Protein AF-A0AAV6TQP1-F1 (afdb_monomer)

Structure (mmCIF, N/CA/C/O backbone):
data_AF-A0AAV6TQP1-F1
#
_entry.id   AF-A0AAV6TQP1-F1
#
loop_
_atom_site.group_PDB
_atom_site.id
_atom_site.type_symbol
_atom_site.label_atom_id
_atom_site.label_alt_id
_atom_site.label_comp_id
_atom_site.label_asym_id
_atom_site.label_entity_id
_atom_site.label_seq_id
_atom_site.pdbx_PDB_ins_code
_atom_site.Cartn_x
_atom_site.Cartn_y
_atom_site.Cartn_z
_atom_site.occupancy
_atom_site.B_iso_or_equiv
_atom_site.auth_seq_id
_atom_site.auth_comp_id
_atom_site.auth_asym_id
_atom_site.auth_atom_id
_atom_site.pdbx_PDB_model_num
ATOM 1 N N . MET A 1 1 ? -13.878 -11.031 28.386 1.00 42.06 1 MET A N 1
ATOM 2 C CA . MET A 1 1 ? -12.499 -10.486 28.311 1.00 42.06 1 MET A CA 1
ATOM 3 C C . MET A 1 1 ? -12.389 -9.420 27.220 1.00 42.06 1 MET A C 1
ATOM 5 O O . MET A 1 1 ? -11.988 -8.317 27.556 1.00 42.06 1 MET A O 1
ATOM 9 N N . MET A 1 2 ? -12.868 -9.676 25.989 1.00 39.62 2 MET A N 1
ATOM 10 C CA . MET A 1 2 ? -13.120 -8.642 24.953 1.00 39.62 2 MET A CA 1
ATOM 11 C C . MET A 1 2 ? -13.905 -7.433 25.492 1.00 39.62 2 MET A C 1
ATOM 13 O O . MET A 1 2 ? -13.548 -6.293 25.222 1.00 39.62 2 MET A O 1
ATOM 17 N N . THR A 1 3 ? -14.894 -7.690 26.354 1.00 44.56 3 THR A N 1
ATOM 18 C CA . THR A 1 3 ? -15.726 -6.676 27.022 1.00 44.56 3 THR A CA 1
ATOM 19 C C . THR A 1 3 ? -14.918 -5.637 27.803 1.00 44.56 3 THR A C 1
ATOM 21 O O . THR A 1 3 ? -15.299 -4.478 27.818 1.00 44.56 3 THR A O 1
ATOM 24 N N . LEU A 1 4 ? -13.796 -6.026 28.423 1.00 41.72 4 LEU A N 1
ATOM 25 C CA . LEU A 1 4 ? -12.972 -5.105 29.212 1.00 41.72 4 LEU A CA 1
ATOM 26 C C . LEU A 1 4 ? -12.115 -4.219 28.295 1.00 41.72 4 LEU A C 1
ATOM 28 O O . LEU A 1 4 ? -11.982 -3.026 28.518 1.00 41.72 4 LEU A O 1
ATOM 32 N N . ILE A 1 5 ? -11.578 -4.791 27.216 1.00 47.62 5 ILE A N 1
ATOM 33 C CA . ILE A 1 5 ? -10.774 -4.052 26.235 1.00 47.62 5 ILE A CA 1
ATOM 34 C C . ILE A 1 5 ? -11.641 -3.028 25.497 1.00 47.62 5 ILE A C 1
ATOM 36 O O . ILE A 1 5 ? -11.211 -1.891 25.369 1.00 47.62 5 ILE A O 1
ATOM 40 N N . CYS A 1 6 ? -12.870 -3.384 25.112 1.00 49.28 6 CYS A N 1
ATOM 41 C CA . CYS A 1 6 ? -13.813 -2.456 24.474 1.00 49.28 6 CYS A CA 1
ATOM 42 C C . CYS A 1 6 ? -14.324 -1.363 25.433 1.00 49.28 6 CYS A C 1
ATOM 44 O O . CYS A 1 6 ? -14.725 -0.291 24.993 1.00 49.28 6 CYS A O 1
ATOM 46 N N . GLN A 1 7 ? -14.319 -1.623 26.748 1.00 44.62 7 GLN A N 1
ATOM 47 C CA . GLN A 1 7 ? -14.697 -0.639 27.772 1.00 44.62 7 GLN A CA 1
ATOM 48 C C . GLN A 1 7 ? -13.616 0.423 28.016 1.00 44.62 7 GLN A C 1
ATOM 50 O O . GLN A 1 7 ? -13.950 1.538 28.406 1.00 44.62 7 GLN A O 1
ATOM 55 N N . TYR A 1 8 ? -12.339 0.093 27.797 1.00 47.34 8 TYR A N 1
ATOM 56 C CA . TYR A 1 8 ? -11.213 1.011 28.024 1.00 47.34 8 TYR A CA 1
ATOM 57 C C . TYR A 1 8 ? -10.580 1.543 26.737 1.00 47.34 8 TYR A C 1
ATOM 59 O O . TYR A 1 8 ? -9.913 2.575 26.762 1.00 47.34 8 TYR A O 1
ATOM 67 N N . PHE A 1 9 ? -10.791 0.862 25.614 1.00 53.12 9 PHE A N 1
ATOM 68 C CA . PHE A 1 9 ? -10.249 1.221 24.316 1.00 53.12 9 PHE A CA 1
ATOM 69 C C . PHE A 1 9 ? -11.349 1.103 23.259 1.00 53.12 9 PHE A C 1
ATOM 71 O O . PHE A 1 9 ? -12.110 0.137 23.284 1.00 53.12 9 PHE A O 1
ATOM 78 N N . PRO A 1 10 ? -11.428 2.039 22.306 1.00 51.28 10 PRO A N 1
ATOM 79 C CA . PRO A 1 10 ? -12.412 2.023 21.229 1.00 51.28 10 PRO A CA 1
ATOM 80 C C . PRO A 1 10 ? -12.030 0.974 20.183 1.00 51.28 10 PRO A C 1
ATOM 82 O O . PRO A 1 10 ? -11.540 1.260 19.091 1.00 51.28 10 PRO A O 1
ATOM 85 N N . VAL A 1 11 ? -12.184 -0.279 20.585 1.00 57.62 11 VAL A N 1
ATOM 86 C CA . VAL A 1 11 ? -11.923 -1.463 19.790 1.00 57.62 11 VAL A CA 1
ATOM 87 C C . VAL A 1 11 ? -13.270 -1.927 19.274 1.00 57.62 11 VAL A C 1
ATOM 89 O O . VAL A 1 11 ? -14.094 -2.417 20.037 1.00 57.62 11 VAL A O 1
ATOM 92 N N . VAL A 1 12 ? -13.516 -1.715 17.985 1.00 59.50 12 VAL A N 1
ATOM 93 C CA . VAL A 1 12 ? -14.701 -2.259 17.320 1.00 59.50 12 VAL A CA 1
ATOM 94 C C . VAL A 1 12 ? -14.474 -3.729 16.986 1.00 59.50 12 VAL A C 1
ATOM 96 O O . VAL A 1 12 ? -13.409 -4.112 16.497 1.00 59.50 12 VAL A O 1
ATOM 99 N N . ASP A 1 13 ? -15.493 -4.551 17.232 1.00 55.44 13 ASP A N 1
ATOM 100 C CA . ASP A 1 13 ? -15.458 -5.998 16.983 1.00 55.44 13 ASP A CA 1
ATOM 101 C C . ASP A 1 13 ? -15.291 -6.340 15.491 1.00 55.44 13 ASP A C 1
ATOM 103 O O . ASP A 1 13 ? -14.804 -7.421 15.149 1.00 55.44 13 ASP A O 1
ATOM 107 N N . ALA A 1 14 ? -15.662 -5.413 14.600 1.00 67.69 14 ALA A N 1
ATOM 108 C CA . ALA A 1 14 ? -15.467 -5.518 13.162 1.00 67.69 14 ALA A CA 1
ATOM 109 C C . ALA A 1 14 ? -15.131 -4.149 12.552 1.00 67.69 14 ALA A C 1
ATOM 111 O O . ALA A 1 14 ? -15.807 -3.156 12.807 1.00 67.69 14 ALA A O 1
ATOM 112 N N . ILE A 1 15 ? -14.094 -4.112 11.716 1.00 78.44 15 ILE A N 1
ATOM 113 C CA . ILE A 1 15 ? -13.787 -2.969 10.851 1.00 78.44 15 ILE A CA 1
ATOM 114 C C . ILE A 1 15 ? -14.489 -3.217 9.515 1.00 78.44 15 ILE A C 1
ATOM 116 O O . ILE A 1 15 ? -14.159 -4.173 8.807 1.00 78.44 15 ILE A O 1
ATOM 120 N N . ASP A 1 16 ? -15.460 -2.375 9.185 1.00 82.94 16 ASP A N 1
ATOM 121 C CA . ASP A 1 16 ? -16.229 -2.469 7.948 1.00 82.94 16 ASP A CA 1
ATOM 122 C C . ASP A 1 16 ? -15.700 -1.538 6.843 1.00 82.94 16 ASP A C 1
ATOM 124 O O . ASP A 1 16 ? -14.684 -0.851 6.978 1.00 82.94 16 ASP A O 1
ATOM 128 N N . ALA A 1 17 ? -16.391 -1.544 5.703 1.00 85.06 17 ALA A N 1
ATOM 129 C CA . ALA A 1 17 ? -16.032 -0.732 4.550 1.00 85.06 17 ALA A CA 1
ATOM 130 C C . ALA A 1 17 ? -16.126 0.778 4.812 1.00 85.06 17 ALA A C 1
ATOM 132 O O . ALA A 1 17 ? -15.407 1.531 4.157 1.00 85.06 17 ALA A O 1
ATOM 133 N N . ASP A 1 18 ? -16.999 1.231 5.709 1.00 86.25 18 ASP A N 1
ATOM 134 C CA . ASP A 1 18 ? -17.203 2.657 5.958 1.00 86.25 18 ASP A CA 1
ATOM 135 C C . ASP A 1 18 ? -16.091 3.213 6.847 1.00 86.25 18 ASP A C 1
ATOM 137 O O . ASP A 1 18 ? -15.508 4.245 6.509 1.00 86.25 18 ASP A O 1
ATOM 141 N N . ILE A 1 19 ? -15.669 2.451 7.862 1.00 85.81 19 ILE A N 1
ATOM 142 C CA . ILE A 1 19 ? -14.456 2.753 8.633 1.00 85.81 19 ILE A CA 1
ATOM 143 C C . ILE A 1 19 ? -13.225 2.776 7.716 1.00 85.81 19 ILE A C 1
ATOM 145 O O . ILE A 1 19 ? -12.406 3.689 7.785 1.00 85.81 19 ILE A O 1
ATOM 149 N N . LEU A 1 20 ? -13.077 1.801 6.813 1.00 87.56 20 LEU A N 1
ATOM 150 C CA . LEU A 1 20 ? -11.909 1.756 5.925 1.00 87.56 20 LEU A CA 1
ATOM 151 C C . LEU A 1 20 ? -11.828 2.943 4.955 1.00 87.56 20 LEU A C 1
ATOM 153 O O . LEU A 1 20 ? -10.721 3.315 4.576 1.00 87.56 20 LEU A O 1
ATOM 157 N N . LYS A 1 21 ? -12.958 3.535 4.545 1.00 89.25 21 LYS A N 1
ATOM 158 C CA . LYS A 1 21 ? -12.975 4.687 3.622 1.00 89.25 21 LYS A CA 1
ATOM 159 C C . LYS A 1 21 ? -12.444 5.973 4.244 1.00 89.25 21 LYS A C 1
ATOM 161 O O . LYS A 1 21 ? -11.927 6.808 3.508 1.00 89.25 21 LYS A O 1
ATOM 166 N N . ILE A 1 22 ? -12.597 6.145 5.556 1.00 86.62 22 ILE A N 1
ATOM 167 C CA . ILE A 1 22 ? -12.125 7.343 6.264 1.00 86.62 22 ILE A CA 1
ATOM 168 C C . ILE A 1 22 ? -10.671 7.209 6.733 1.00 86.62 22 ILE A C 1
ATOM 170 O O . ILE A 1 22 ? -10.028 8.208 7.044 1.00 86.62 22 ILE A O 1
ATOM 174 N N . CYS A 1 23 ? -10.138 5.986 6.769 1.00 87.69 23 CYS A N 1
ATOM 175 C CA . CYS A 1 23 ? -8.778 5.720 7.215 1.00 87.69 23 CYS A CA 1
ATOM 176 C C . CYS A 1 23 ? -7.739 5.960 6.113 1.00 87.69 23 CYS A C 1
ATOM 178 O O . CYS A 1 23 ? -7.932 5.600 4.954 1.00 87.69 23 CYS A O 1
ATOM 180 N N . THR A 1 24 ? -6.581 6.494 6.500 1.00 87.44 24 THR A N 1
ATOM 181 C CA . THR A 1 24 ? -5.389 6.599 5.643 1.00 87.44 24 THR A CA 1
ATOM 182 C C . THR A 1 24 ? -4.518 5.346 5.723 1.00 87.44 24 THR A C 1
ATOM 184 O O . THR A 1 24 ? -3.775 5.047 4.787 1.00 87.44 24 THR A O 1
ATOM 187 N N . ARG A 1 25 ? -4.655 4.571 6.808 1.00 88.25 25 ARG A N 1
ATOM 188 C CA . ARG A 1 25 ? -3.934 3.314 7.029 1.00 88.25 25 ARG A CA 1
ATOM 189 C C . ARG A 1 25 ? -4.761 2.306 7.824 1.00 88.25 25 ARG A C 1
ATOM 191 O O . ARG A 1 25 ? -5.665 2.660 8.578 1.00 88.25 25 ARG A O 1
ATOM 198 N N . ALA A 1 26 ? -4.431 1.027 7.676 1.00 89.19 26 ALA A N 1
ATOM 199 C CA . ALA A 1 26 ? -5.006 -0.053 8.460 1.00 89.19 26 ALA A CA 1
ATOM 200 C C . ALA A 1 26 ? -3.935 -0.971 9.071 1.00 89.19 26 ALA A C 1
ATOM 202 O O . ALA A 1 26 ? -2.924 -1.316 8.459 1.00 89.19 26 ALA A O 1
ATOM 203 N N . MET A 1 27 ? -4.192 -1.424 10.289 1.00 88.06 27 MET A N 1
ATOM 204 C CA . MET A 1 27 ? -3.433 -2.454 10.980 1.00 88.06 27 MET A CA 1
ATOM 205 C C . MET A 1 27 ? -4.339 -3.653 11.214 1.00 88.06 27 MET A C 1
ATOM 207 O O . MET A 1 27 ? -5.477 -3.496 11.653 1.00 88.06 27 MET A O 1
ATOM 211 N N . ALA A 1 28 ? -3.835 -4.851 10.940 1.00 88.19 28 ALA A N 1
ATOM 212 C CA . ALA A 1 28 ? -4.539 -6.084 11.266 1.00 88.19 28 ALA A CA 1
ATOM 213 C C . ALA A 1 28 ? -3.621 -7.084 11.970 1.00 88.19 28 ALA A C 1
ATOM 215 O O . ALA A 1 28 ? -2.394 -7.001 11.866 1.00 88.19 28 ALA A O 1
ATOM 216 N N . TYR A 1 29 ? -4.192 -8.042 12.692 1.00 84.88 29 TYR A N 1
ATOM 217 C CA . TYR A 1 29 ? -3.404 -9.104 13.307 1.00 84.88 29 TYR A CA 1
ATOM 218 C C . TYR A 1 29 ? -3.038 -10.185 12.281 1.00 84.88 29 TYR A C 1
ATOM 220 O O . TYR A 1 29 ? -1.875 -10.581 12.181 1.00 84.88 29 TYR A O 1
ATOM 228 N N . LYS A 1 30 ? -4.009 -10.630 11.479 1.00 86.81 30 LYS A N 1
ATOM 229 C CA . LYS A 1 30 ? -3.843 -11.697 10.488 1.00 86.81 30 LYS A CA 1
ATOM 230 C C . LYS A 1 30 ? -3.406 -11.145 9.133 1.00 86.81 30 LYS A C 1
ATOM 232 O O . LYS A 1 30 ? -3.981 -10.188 8.615 1.00 86.81 30 LYS A O 1
ATOM 237 N N . THR A 1 31 ? -2.459 -11.827 8.489 1.00 87.88 31 THR A N 1
ATOM 238 C CA . THR A 1 31 ? -2.022 -11.511 7.116 1.00 87.88 31 THR A CA 1
ATOM 239 C C . THR A 1 31 ? -3.176 -11.561 6.110 1.00 87.88 31 THR A C 1
ATOM 241 O O . THR A 1 31 ? -3.264 -10.702 5.240 1.00 87.88 31 THR A O 1
ATOM 244 N N . SER A 1 32 ? -4.121 -12.493 6.267 1.00 89.94 32 SER A N 1
ATOM 245 C CA . SER A 1 32 ? -5.312 -12.584 5.407 1.00 89.94 32 SER A CA 1
ATOM 246 C C . SER A 1 32 ? -6.192 -11.328 5.471 1.00 89.94 32 SER A C 1
ATOM 248 O O . SER A 1 32 ? -6.753 -10.889 4.465 1.00 89.94 32 SER A O 1
ATOM 250 N N . THR A 1 33 ? -6.302 -10.716 6.652 1.00 89.44 33 THR A N 1
ATOM 251 C CA . THR A 1 33 ? -7.057 -9.474 6.849 1.00 89.44 33 THR A CA 1
ATOM 252 C C . THR A 1 33 ? -6.322 -8.300 6.196 1.00 89.44 33 THR A C 1
ATOM 254 O O . THR A 1 33 ? -6.942 -7.489 5.511 1.00 89.44 33 THR A O 1
ATOM 257 N N . VAL A 1 34 ? -4.987 -8.260 6.300 1.00 90.44 34 VAL A N 1
ATOM 258 C CA . VAL A 1 34 ? -4.146 -7.278 5.589 1.00 90.44 34 VAL A CA 1
ATOM 259 C C . VAL A 1 34 ? -4.356 -7.350 4.076 1.00 90.44 34 VAL A C 1
ATOM 261 O O . VAL A 1 34 ? -4.558 -6.322 3.430 1.00 90.44 34 VAL A O 1
ATOM 264 N N . GLU A 1 35 ? -4.340 -8.551 3.497 1.00 91.19 35 GLU A N 1
ATOM 265 C CA . GLU A 1 35 ? -4.594 -8.753 2.066 1.00 91.19 35 GLU A CA 1
ATOM 266 C C . GLU A 1 35 ? -5.995 -8.280 1.668 1.00 91.19 35 GLU A C 1
ATOM 268 O O . GLU A 1 35 ? -6.161 -7.609 0.648 1.00 91.19 35 GLU A O 1
ATOM 273 N N . THR A 1 36 ? -6.997 -8.570 2.498 1.00 92.06 36 THR A N 1
ATOM 274 C CA . THR A 1 36 ? -8.380 -8.121 2.288 1.00 92.06 36 THR A CA 1
ATOM 275 C C . THR A 1 36 ? -8.467 -6.593 2.249 1.00 92.06 36 THR A C 1
ATOM 277 O O . THR A 1 36 ? -9.056 -6.033 1.323 1.00 92.06 36 THR A O 1
ATOM 280 N N . TYR A 1 37 ? -7.823 -5.901 3.189 1.00 93.88 37 TYR A N 1
ATOM 281 C CA . TYR A 1 37 ? -7.829 -4.436 3.253 1.00 93.88 37 TYR A CA 1
ATOM 282 C C . TYR A 1 37 ? -7.028 -3.784 2.131 1.00 93.88 37 TYR A C 1
ATOM 284 O O . TYR A 1 37 ? -7.482 -2.804 1.547 1.00 93.88 37 TYR A O 1
ATOM 292 N N . ASN A 1 38 ? -5.877 -4.344 1.762 1.00 94.06 38 ASN A N 1
ATOM 293 C CA . ASN A 1 38 ? -5.114 -3.863 0.612 1.00 94.06 38 ASN A CA 1
ATOM 294 C C . ASN A 1 38 ? -5.897 -4.036 -0.700 1.00 94.06 38 ASN A C 1
ATOM 296 O O . ASN A 1 38 ? -5.894 -3.147 -1.553 1.00 94.06 38 ASN A O 1
ATOM 300 N N . ASN A 1 39 ? -6.635 -5.140 -0.849 1.00 93.88 39 ASN A N 1
ATOM 301 C CA . ASN A 1 39 ? -7.529 -5.344 -1.987 1.00 93.88 39 ASN A CA 1
ATOM 302 C C . ASN A 1 39 ? -8.702 -4.357 -1.995 1.00 93.88 39 ASN A C 1
ATOM 304 O O . ASN A 1 39 ? -9.039 -3.840 -3.063 1.00 93.88 3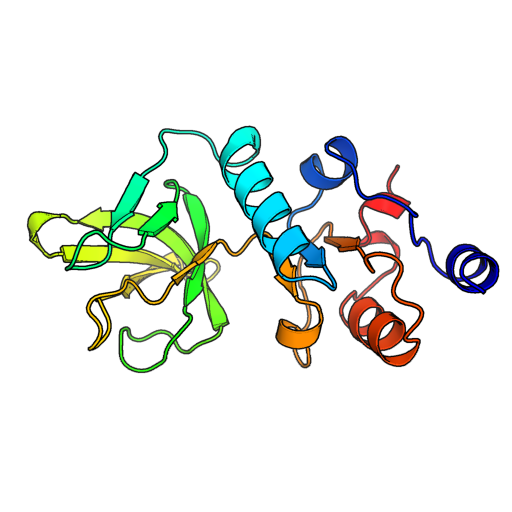9 ASN A O 1
ATOM 308 N N . PHE A 1 40 ? -9.301 -4.080 -0.831 1.00 94.19 40 PHE A N 1
ATOM 309 C CA . PHE A 1 40 ? -10.326 -3.047 -0.669 1.00 94.19 40 PHE A CA 1
ATOM 310 C C . PHE A 1 40 ? -9.792 -1.673 -1.086 1.00 94.19 40 PHE A C 1
ATOM 312 O O . PHE A 1 40 ? -10.389 -1.016 -1.937 1.00 94.19 40 PHE A O 1
ATOM 319 N N . TYR A 1 41 ? -8.626 -1.287 -0.570 1.00 94.88 41 TYR A N 1
ATOM 320 C CA . TYR A 1 41 ? -7.949 -0.033 -0.891 1.00 94.88 41 TYR A CA 1
ATOM 321 C C . TYR A 1 41 ? -7.734 0.135 -2.395 1.00 94.88 41 TYR A C 1
ATOM 323 O O . TYR A 1 41 ? -8.185 1.115 -2.987 1.00 94.88 41 TYR A O 1
ATOM 331 N N . LEU A 1 42 ? -7.150 -0.868 -3.056 1.00 95.50 42 LEU A N 1
ATOM 332 C CA . LEU A 1 42 ? -6.971 -0.824 -4.505 1.00 95.50 42 LEU A CA 1
ATOM 333 C C . LEU A 1 42 ? -8.296 -0.808 -5.271 1.00 95.50 42 LEU A C 1
ATOM 335 O O . LEU A 1 42 ? -8.335 -0.329 -6.400 1.00 95.50 42 LEU A O 1
ATOM 339 N N . LYS A 1 43 ? -9.373 -1.385 -4.735 1.00 94.94 43 LYS A N 1
ATOM 340 C CA . LYS A 1 43 ? -10.662 -1.453 -5.432 1.00 94.94 43 LYS A CA 1
ATOM 341 C C . LYS A 1 43 ? -11.450 -0.149 -5.318 1.00 94.94 43 LYS A C 1
ATOM 343 O O . LYS A 1 43 ? -12.027 0.268 -6.318 1.00 94.94 43 LYS A O 1
ATOM 348 N N . TYR A 1 44 ? -11.464 0.466 -4.140 1.00 93.38 44 TYR A N 1
ATOM 349 C CA . TYR A 1 44 ? -12.400 1.541 -3.805 1.00 93.38 44 TYR A CA 1
ATOM 350 C C . TYR A 1 44 ? -11.743 2.886 -3.501 1.00 93.38 44 TYR A C 1
ATOM 352 O O . TYR A 1 44 ? -12.392 3.908 -3.692 1.00 93.38 44 TYR A O 1
ATOM 360 N N . LEU A 1 45 ? -10.492 2.899 -3.033 1.00 93.25 45 LEU A N 1
ATOM 361 C CA . LEU A 1 45 ? -9.838 4.121 -2.549 1.00 93.25 45 LEU A CA 1
ATOM 362 C C . LEU A 1 45 ? -8.830 4.684 -3.551 1.00 93.25 45 LEU A C 1
ATOM 364 O O . LEU A 1 45 ? -8.660 5.895 -3.631 1.00 93.25 45 LE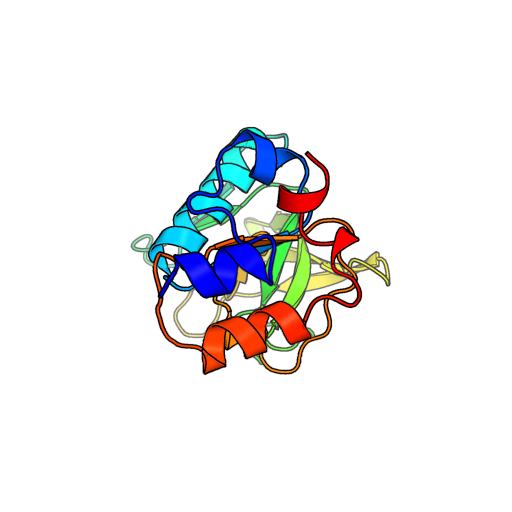U A O 1
ATOM 368 N N . VAL A 1 46 ? -8.194 3.824 -4.352 1.00 94.56 46 VAL A N 1
ATOM 369 C CA . VAL A 1 46 ? -7.269 4.270 -5.402 1.00 94.56 46 VAL A CA 1
ATOM 370 C C . VAL A 1 46 ? -7.974 4.298 -6.764 1.00 94.56 46 VAL A C 1
ATOM 372 O O . VAL A 1 46 ? -8.408 3.239 -7.248 1.00 94.56 46 VAL A O 1
ATOM 375 N N . PRO A 1 47 ? -8.091 5.471 -7.413 1.00 93.31 47 PRO A N 1
ATOM 376 C CA . PRO A 1 47 ? -8.692 5.579 -8.737 1.00 93.31 47 PRO A CA 1
ATOM 377 C C . PRO A 1 47 ? -7.821 4.915 -9.815 1.00 93.31 47 PRO A C 1
ATOM 379 O O . PRO A 1 47 ? -6.665 4.564 -9.595 1.00 93.31 47 PRO A O 1
ATOM 382 N N . GLY A 1 48 ? -8.391 4.728 -11.005 1.00 93.75 48 GLY A N 1
ATOM 383 C CA . GLY A 1 48 ? -7.651 4.252 -12.176 1.00 93.75 48 GLY A CA 1
ATOM 384 C C . GLY A 1 48 ? -7.568 2.726 -12.334 1.00 93.75 48 GLY A C 1
ATOM 385 O O . GLY A 1 48 ? -8.131 1.965 -11.534 1.00 93.75 48 GLY A O 1
ATOM 386 N N . PRO A 1 49 ? -6.917 2.264 -13.418 1.00 94.94 49 PRO A N 1
ATOM 387 C CA . PRO A 1 49 ? -6.840 0.854 -13.775 1.00 94.94 49 PRO A CA 1
ATOM 388 C C . PRO A 1 49 ? -5.820 0.104 -12.916 1.00 94.94 49 PRO A C 1
ATOM 390 O O . PRO A 1 49 ? -4.773 0.628 -12.544 1.00 94.94 49 PRO A O 1
ATOM 393 N N . ARG A 1 50 ? -6.122 -1.163 -12.625 1.00 95.56 50 ARG A N 1
ATOM 394 C CA . ARG A 1 50 ? -5.213 -2.060 -11.908 1.00 95.56 50 ARG A CA 1
ATOM 395 C C . ARG A 1 50 ? -4.107 -2.549 -12.843 1.00 95.56 50 ARG A C 1
ATOM 397 O O . ARG A 1 50 ? -4.389 -3.045 -13.930 1.00 95.56 50 ARG A O 1
ATOM 404 N N . ILE A 1 51 ? -2.865 -2.452 -12.385 1.00 96.06 51 ILE A N 1
ATOM 405 C CA . ILE A 1 51 ? -1.670 -2.944 -13.069 1.00 96.06 51 ILE A CA 1
ATOM 406 C C . ILE A 1 51 ? -1.203 -4.203 -12.346 1.00 96.06 51 ILE A C 1
ATOM 408 O O . ILE A 1 51 ? -0.990 -4.184 -11.135 1.00 96.06 51 ILE A O 1
ATOM 412 N N . ARG A 1 52 ? -1.031 -5.295 -13.093 1.00 95.69 52 ARG A N 1
ATOM 413 C CA . ARG A 1 52 ? -0.538 -6.562 -12.552 1.00 95.69 52 ARG A CA 1
ATOM 414 C C . ARG A 1 52 ? 0.946 -6.733 -12.834 1.00 95.69 52 ARG A C 1
ATOM 416 O O . ARG A 1 52 ? 1.353 -6.891 -13.984 1.00 95.69 52 ARG A O 1
ATOM 423 N N . LEU A 1 53 ? 1.739 -6.751 -11.772 1.00 95.62 53 LEU A N 1
ATOM 424 C CA . LEU A 1 53 ? 3.180 -6.938 -11.828 1.00 95.62 53 LEU A CA 1
ATOM 425 C C . LEU A 1 53 ? 3.509 -8.410 -11.601 1.00 95.62 53 LEU A C 1
ATOM 427 O O . LEU A 1 53 ? 3.677 -8.864 -10.471 1.00 95.62 53 LEU A O 1
ATOM 431 N N . TRP A 1 54 ? 3.566 -9.167 -12.691 1.00 95.19 54 TRP A N 1
ATOM 432 C CA . TRP A 1 54 ? 3.957 -10.574 -12.665 1.00 95.19 54 TRP A CA 1
ATOM 433 C C . TRP A 1 54 ? 5.426 -10.736 -12.291 1.00 95.19 54 TRP A C 1
ATOM 435 O O . TRP A 1 54 ? 6.254 -9.925 -12.712 1.00 95.19 54 TRP A O 1
ATOM 445 N N . ASN A 1 55 ? 5.768 -11.802 -11.564 1.00 94.50 55 ASN A N 1
ATOM 446 C CA . ASN A 1 55 ? 7.143 -12.296 -11.494 1.00 94.50 55 ASN A CA 1
ATOM 447 C C . ASN A 1 55 ? 7.610 -12.793 -12.879 1.00 94.50 55 ASN A C 1
ATOM 449 O O . ASN A 1 55 ? 6.793 -12.974 -13.784 1.00 94.50 55 ASN A O 1
ATOM 453 N N . LYS A 1 56 ? 8.921 -13.008 -13.057 1.00 90.38 56 LYS A N 1
ATOM 454 C CA . LYS A 1 56 ? 9.486 -13.444 -14.352 1.00 90.38 56 LYS A CA 1
ATOM 455 C C . LYS A 1 56 ? 8.818 -14.709 -14.902 1.00 90.38 56 LYS A C 1
ATOM 457 O O . LYS A 1 56 ? 8.512 -14.757 -16.090 1.00 90.38 56 LYS A O 1
ATOM 462 N N . ASP A 1 57 ? 8.504 -15.661 -14.027 1.00 92.00 57 ASP A N 1
ATOM 463 C CA . ASP A 1 57 ? 7.904 -16.946 -14.409 1.00 92.00 57 ASP A CA 1
ATOM 464 C C . ASP A 1 57 ? 6.373 -16.889 -14.566 1.00 92.00 57 ASP A C 1
ATOM 466 O O . ASP A 1 57 ? 5.743 -17.894 -14.884 1.00 92.00 57 ASP A O 1
ATOM 470 N N . LYS A 1 58 ? 5.752 -15.722 -14.337 1.00 91.00 58 LYS A N 1
ATOM 471 C CA . LYS A 1 58 ? 4.294 -15.493 -14.390 1.00 91.00 58 LYS A CA 1
ATOM 472 C C . LYS A 1 58 ? 3.466 -16.431 -13.498 1.00 91.00 58 LYS A C 1
ATOM 474 O O . LYS A 1 58 ? 2.302 -16.701 -13.779 1.00 91.00 58 LYS A O 1
ATOM 479 N N . THR A 1 59 ? 4.047 -16.897 -12.399 1.00 91.94 59 THR A N 1
ATOM 480 C CA . THR A 1 59 ? 3.397 -17.756 -11.396 1.00 91.94 59 THR A CA 1
ATOM 481 C C . THR A 1 59 ? 2.857 -16.975 -10.202 1.00 91.94 59 THR A C 1
ATOM 483 O O . THR A 1 59 ? 1.932 -17.427 -9.532 1.00 91.94 59 THR A O 1
ATOM 486 N N . LYS A 1 60 ? 3.408 -15.788 -9.938 1.00 91.56 60 LYS A N 1
ATOM 487 C CA . LYS A 1 60 ? 2.996 -14.888 -8.859 1.00 91.56 60 LYS A CA 1
ATOM 488 C C . LYS A 1 60 ? 2.897 -13.465 -9.377 1.00 91.56 60 LYS A C 1
ATOM 490 O O . LYS A 1 60 ? 3.544 -13.102 -10.359 1.00 91.56 60 LYS A O 1
ATOM 495 N N . TYR A 1 61 ? 2.121 -12.639 -8.692 1.00 93.50 61 TYR A N 1
ATOM 496 C CA . TYR A 1 61 ? 2.003 -11.233 -9.036 1.00 93.50 61 TYR A CA 1
ATOM 497 C C . TYR A 1 61 ? 1.698 -10.368 -7.821 1.00 93.50 61 TYR A C 1
ATOM 499 O O . TYR A 1 61 ? 1.190 -10.847 -6.809 1.00 93.50 61 TYR A O 1
ATOM 507 N N . VAL A 1 62 ? 1.958 -9.073 -7.977 1.00 93.94 62 VAL A N 1
ATOM 508 C CA . VAL A 1 62 ? 1.440 -8.020 -7.104 1.00 93.94 62 VAL A CA 1
ATOM 509 C C . VAL A 1 62 ? 0.563 -7.104 -7.951 1.00 93.94 62 VAL A C 1
ATOM 511 O O . VAL A 1 62 ? 0.975 -6.653 -9.020 1.00 93.94 62 VAL A O 1
ATOM 514 N N . ASP A 1 63 ? -0.663 -6.862 -7.499 1.00 96.00 63 ASP A N 1
ATOM 515 C CA . ASP A 1 63 ? -1.552 -5.883 -8.120 1.00 96.00 63 ASP A CA 1
ATOM 516 C C . ASP A 1 63 ? -1.285 -4.501 -7.504 1.00 96.00 63 ASP A C 1
ATOM 518 O O . ASP A 1 63 ? -1.192 -4.366 -6.285 1.00 96.00 63 ASP A O 1
ATOM 522 N N . VAL A 1 64 ? -1.176 -3.473 -8.345 1.00 96.88 64 VAL A N 1
ATOM 523 C CA . VAL A 1 64 ? -0.960 -2.072 -7.945 1.00 96.88 64 VAL A CA 1
ATOM 524 C C . VAL A 1 64 ? -1.826 -1.131 -8.782 1.00 96.88 64 VAL A C 1
ATOM 526 O O . VAL A 1 64 ? -2.451 -1.541 -9.764 1.00 96.88 64 VAL A O 1
ATOM 529 N N . LYS A 1 65 ? -1.878 0.143 -8.395 1.00 97.25 65 LYS A N 1
ATOM 530 C CA . LYS A 1 65 ? -2.482 1.235 -9.165 1.00 97.25 65 LYS A CA 1
ATOM 531 C C . LYS A 1 65 ? -1.588 2.465 -9.074 1.00 97.25 65 LYS A C 1
ATOM 533 O O . LYS A 1 65 ? -0.919 2.654 -8.063 1.00 97.25 65 LYS A O 1
ATOM 538 N N . GLU A 1 66 ? -1.587 3.297 -10.107 1.00 96.38 66 GLU A N 1
ATOM 539 C CA . GLU A 1 66 ? -0.935 4.608 -10.035 1.00 96.38 66 GLU A CA 1
ATOM 540 C C . GLU A 1 66 ? -1.500 5.417 -8.858 1.00 96.38 66 GLU A C 1
ATOM 542 O O . GLU A 1 66 ? -2.709 5.448 -8.631 1.00 96.38 66 GLU A O 1
ATOM 547 N N . GLY A 1 67 ? -0.609 6.002 -8.059 1.00 94.00 67 GLY A N 1
ATOM 548 C CA . GLY A 1 67 ? -0.949 6.730 -6.839 1.00 94.00 67 GLY A CA 1
ATOM 549 C C . GLY A 1 67 ? -1.165 5.857 -5.599 1.00 94.00 67 GLY A C 1
ATOM 550 O O . GLY A 1 67 ? -1.380 6.405 -4.520 1.00 94.00 67 GLY A O 1
ATOM 551 N N . CYS A 1 68 ? -1.095 4.521 -5.693 1.00 94.50 68 CYS A N 1
ATOM 552 C CA . CYS A 1 68 ? -1.259 3.676 -4.510 1.00 94.50 68 CYS A CA 1
ATOM 553 C C . CYS A 1 68 ? -0.018 3.712 -3.604 1.00 94.50 68 CYS A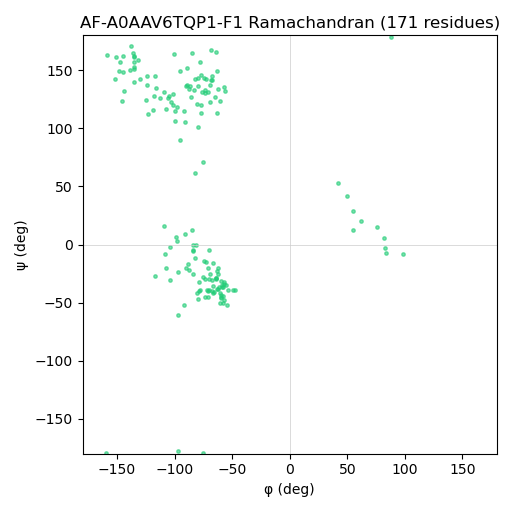 C 1
ATOM 555 O O . CYS A 1 68 ? 1.118 3.686 -4.086 1.00 94.50 68 CYS A O 1
ATOM 557 N N . HIS A 1 69 ? -0.226 3.676 -2.288 1.00 92.88 69 HIS A N 1
ATO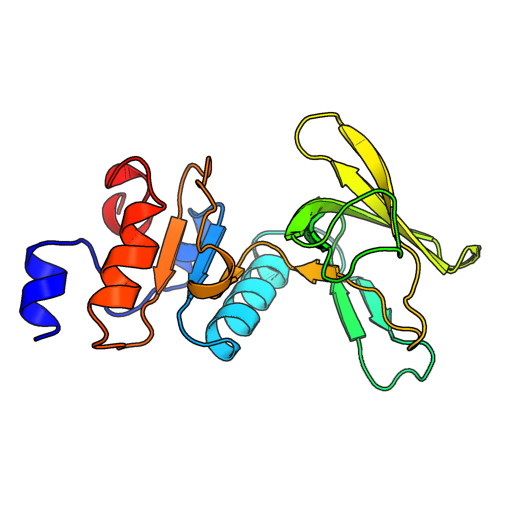M 558 C CA . HIS A 1 69 ? 0.856 3.477 -1.329 1.00 92.88 69 HIS A CA 1
ATOM 559 C C . HIS A 1 69 ? 1.407 2.056 -1.426 1.00 92.88 69 HIS A C 1
ATOM 561 O O . HIS A 1 69 ? 0.648 1.085 -1.500 1.00 92.88 69 HIS A O 1
ATOM 567 N N . ILE A 1 70 ? 2.730 1.937 -1.378 1.00 93.94 70 ILE A N 1
ATOM 568 C CA . ILE A 1 70 ? 3.464 0.675 -1.346 1.00 93.94 70 ILE A CA 1
ATOM 569 C C . ILE A 1 70 ? 4.595 0.738 -0.313 1.00 93.94 70 ILE A C 1
ATOM 571 O O . ILE A 1 70 ? 5.009 1.815 0.111 1.00 93.94 70 ILE A O 1
ATOM 575 N N . PHE A 1 71 ? 5.130 -0.424 0.043 1.00 90.88 71 PHE A N 1
ATOM 576 C CA . PHE A 1 71 ? 6.356 -0.572 0.818 1.00 90.88 71 PHE A CA 1
ATOM 577 C C . PHE A 1 71 ? 7.361 -1.426 0.063 1.00 90.88 71 PHE A C 1
ATOM 579 O O . PHE A 1 71 ? 6.980 -2.405 -0.582 1.00 90.88 71 PHE A O 1
ATOM 586 N N . VAL A 1 72 ? 8.643 -1.102 0.207 1.00 90.69 72 VAL A N 1
ATOM 587 C CA . VAL A 1 72 ? 9.738 -1.967 -0.246 1.00 90.69 72 VAL A CA 1
ATOM 588 C C . VAL A 1 72 ? 9.857 -3.166 0.695 1.00 90.69 72 VAL A C 1
ATOM 590 O O . VAL A 1 72 ? 9.913 -3.004 1.912 1.00 90.69 72 VAL A O 1
ATOM 593 N N . THR A 1 73 ? 9.909 -4.382 0.158 1.00 89.75 73 THR A N 1
ATOM 594 C CA . THR A 1 73 ? 9.945 -5.620 0.958 1.00 89.75 73 THR A CA 1
ATOM 595 C C . THR A 1 73 ? 11.326 -6.266 1.028 1.00 89.75 73 THR A C 1
ATOM 597 O O . THR A 1 73 ? 11.479 -7.287 1.693 1.00 89.75 73 THR A O 1
ATOM 600 N N . GLN A 1 74 ? 12.334 -5.705 0.354 1.00 89.38 74 GLN A N 1
ATOM 601 C CA . GLN A 1 74 ? 13.689 -6.257 0.318 1.00 89.38 74 GLN A CA 1
ATOM 602 C C . GLN A 1 74 ? 14.744 -5.162 0.111 1.00 89.38 74 GLN A C 1
ATOM 604 O O . GLN A 1 74 ? 14.538 -4.235 -0.665 1.00 89.38 74 GLN A O 1
ATOM 609 N N . ASN A 1 75 ? 15.898 -5.297 0.767 1.00 87.31 75 ASN A N 1
ATOM 610 C CA . ASN A 1 75 ? 17.054 -4.415 0.565 1.00 87.31 75 ASN A CA 1
ATOM 611 C C . ASN A 1 75 ? 17.823 -4.755 -0.728 1.00 87.31 75 ASN A C 1
ATOM 613 O O . ASN A 1 75 ? 17.785 -5.889 -1.201 1.00 87.31 75 ASN A O 1
ATOM 617 N N . GLY A 1 76 ? 18.576 -3.787 -1.267 1.00 82.50 76 GLY A N 1
ATOM 618 C CA . GLY A 1 76 ? 19.528 -4.010 -2.372 1.00 82.50 76 GLY A CA 1
ATOM 619 C C . GLY A 1 76 ? 18.921 -4.038 -3.781 1.00 82.50 76 GLY A C 1
ATOM 620 O O . GLY A 1 76 ? 19.618 -4.308 -4.751 1.00 82.50 76 GLY A O 1
ATOM 621 N N . VAL A 1 77 ? 17.628 -3.744 -3.897 1.00 81.31 77 VAL A N 1
ATOM 622 C CA . VAL A 1 77 ? 16.837 -3.735 -5.149 1.00 81.31 77 VAL A CA 1
ATOM 623 C C . VAL A 1 77 ? 16.470 -2.322 -5.621 1.00 81.31 77 VAL A C 1
ATOM 625 O O . VAL A 1 77 ? 15.920 -2.129 -6.707 1.00 81.31 77 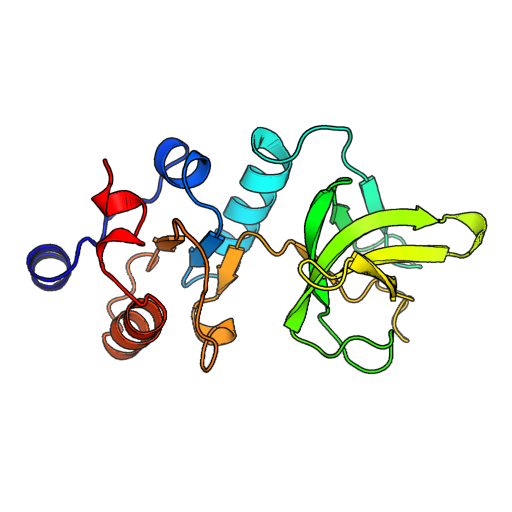VAL A O 1
ATOM 628 N N . SER A 1 78 ? 16.759 -1.332 -4.780 1.00 85.56 78 SER A N 1
ATOM 629 C CA . SER A 1 78 ? 16.614 0.100 -5.018 1.00 85.56 78 SER A CA 1
ATOM 630 C C . SER A 1 78 ? 17.505 0.860 -4.024 1.00 85.56 78 SER A C 1
ATOM 632 O O . SER A 1 78 ? 18.172 0.241 -3.193 1.00 85.56 78 SER A O 1
ATOM 634 N N . LYS A 1 79 ? 17.499 2.197 -4.087 1.00 83.88 79 LYS A N 1
ATOM 635 C CA . LYS A 1 79 ? 18.111 3.041 -3.045 1.00 83.88 79 LYS A CA 1
ATOM 636 C C . LYS A 1 79 ? 17.319 3.042 -1.730 1.00 83.88 79 LYS A C 1
ATOM 638 O O . LYS A 1 79 ? 17.886 3.377 -0.698 1.00 83.88 79 LYS A O 1
ATOM 643 N N . ALA A 1 80 ? 16.038 2.675 -1.769 1.00 83.12 80 ALA A N 1
ATOM 644 C CA . ALA A 1 80 ? 15.189 2.600 -0.591 1.00 83.12 80 ALA A CA 1
ATOM 645 C C . ALA A 1 80 ? 15.447 1.305 0.194 1.00 83.12 80 ALA A C 1
ATOM 647 O O . ALA A 1 80 ? 15.695 0.240 -0.386 1.00 83.12 80 ALA A O 1
ATOM 648 N N . ILE A 1 81 ? 15.378 1.413 1.519 1.00 87.06 81 ILE A N 1
ATOM 649 C CA . ILE A 1 81 ? 15.518 0.283 2.438 1.00 87.06 81 ILE A CA 1
ATOM 650 C C . ILE A 1 81 ? 14.173 -0.433 2.619 1.00 87.06 81 ILE A C 1
ATOM 652 O O . ILE A 1 81 ? 13.107 0.066 2.259 1.00 87.06 81 ILE A O 1
ATOM 656 N N . ILE A 1 82 ? 14.214 -1.638 3.175 1.00 87.19 82 ILE A N 1
ATOM 657 C CA . ILE A 1 82 ? 13.023 -2.408 3.519 1.00 87.19 82 ILE A CA 1
ATOM 658 C C . ILE A 1 82 ? 12.118 -1.609 4.464 1.00 87.19 82 ILE A C 1
ATOM 660 O O . ILE A 1 82 ? 12.580 -0.997 5.423 1.00 87.19 82 ILE A O 1
ATOM 664 N N . GLY A 1 83 ? 10.817 -1.623 4.183 1.00 83.06 83 GLY A N 1
ATOM 665 C CA . GLY A 1 83 ? 9.813 -0.876 4.932 1.00 83.06 83 GLY A CA 1
ATOM 666 C C . GLY A 1 83 ? 9.656 0.584 4.505 1.00 83.06 83 GLY A C 1
ATOM 667 O O . GLY A 1 83 ? 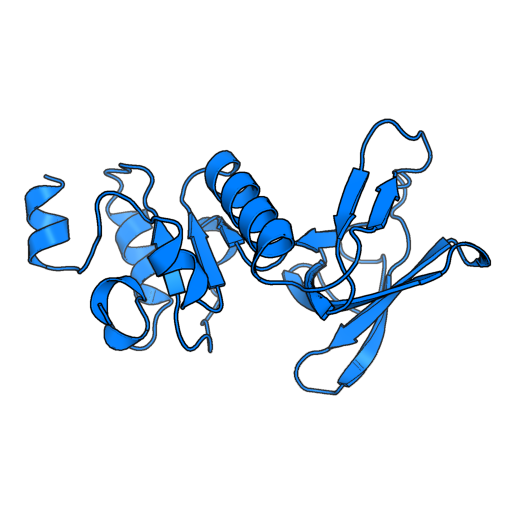8.701 1.212 4.947 1.00 83.06 83 GLY A O 1
ATOM 668 N N . THR A 1 84 ? 10.507 1.126 3.622 1.00 86.62 84 THR A N 1
ATOM 669 C CA . THR A 1 84 ? 10.341 2.506 3.143 1.00 86.62 84 THR A CA 1
ATOM 670 C C . THR A 1 84 ? 8.987 2.670 2.433 1.00 86.62 84 THR A C 1
ATOM 672 O O . THR A 1 84 ? 8.717 1.933 1.472 1.00 86.62 84 THR A O 1
ATOM 675 N N . PRO A 1 85 ? 8.133 3.614 2.877 1.00 87.38 85 PRO A N 1
ATOM 676 C CA . PRO A 1 85 ? 6.874 3.923 2.214 1.00 87.38 85 PRO A CA 1
ATOM 677 C C . PRO A 1 85 ? 7.128 4.696 0.921 1.00 87.38 85 PRO A C 1
ATOM 679 O O . PRO A 1 85 ? 7.864 5.680 0.907 1.00 87.38 85 PRO A O 1
ATOM 682 N N . LEU A 1 86 ? 6.476 4.281 -0.159 1.00 92.06 86 LEU A N 1
ATOM 683 C CA . LEU A 1 86 ? 6.539 4.938 -1.461 1.00 92.06 86 LEU A CA 1
ATOM 684 C C . LEU A 1 86 ? 5.138 5.055 -2.065 1.00 92.06 86 LEU A C 1
ATOM 686 O O . LEU A 1 86 ? 4.210 4.339 -1.688 1.00 92.06 86 LEU A O 1
ATOM 690 N N . ILE A 1 87 ? 4.993 5.947 -3.035 1.00 93.81 87 ILE A N 1
ATOM 691 C CA . ILE A 1 87 ? 3.814 6.060 -3.891 1.00 93.81 87 ILE A CA 1
ATOM 692 C C . ILE A 1 87 ? 4.173 5.437 -5.236 1.00 93.81 87 ILE A C 1
ATOM 694 O O . ILE A 1 87 ? 5.152 5.831 -5.873 1.00 93.81 87 ILE A O 1
ATOM 698 N N . PHE A 1 88 ? 3.409 4.440 -5.672 1.00 96.62 88 PHE A N 1
ATOM 699 C CA . PHE A 1 88 ? 3.622 3.825 -6.975 1.00 96.62 88 PHE A CA 1
ATOM 700 C C . PHE A 1 88 ? 3.241 4.814 -8.081 1.00 96.62 88 PHE A C 1
ATOM 702 O O . PHE A 1 88 ? 2.103 5.276 -8.129 1.00 96.62 88 PHE A O 1
ATOM 709 N N . TYR A 1 89 ? 4.181 5.130 -8.972 1.00 95.81 89 TYR A N 1
ATOM 710 C CA . TYR A 1 89 ? 3.937 6.054 -10.077 1.00 95.81 89 TYR A CA 1
ATOM 711 C C . TYR A 1 89 ? 3.596 5.280 -11.349 1.00 95.81 89 TYR A C 1
ATOM 713 O O . TYR A 1 89 ? 2.489 5.379 -11.860 1.00 95.81 89 TYR A O 1
ATOM 721 N N . LYS A 1 90 ? 4.509 4.435 -11.839 1.00 95.69 90 LYS A N 1
ATOM 722 C CA . LYS A 1 90 ? 4.247 3.615 -13.031 1.00 95.69 90 LYS A CA 1
ATOM 723 C C . LYS A 1 90 ? 5.156 2.400 -13.128 1.00 95.69 90 LYS A C 1
ATOM 725 O O . LYS A 1 90 ? 6.232 2.348 -12.534 1.00 95.69 90 LYS A O 1
ATOM 730 N N . TYR A 1 91 ? 4.751 1.452 -13.966 1.00 96.50 91 TYR A N 1
ATOM 731 C CA . TYR A 1 91 ? 5.597 0.346 -14.400 1.00 96.50 91 TYR A CA 1
ATOM 732 C C . TYR A 1 91 ? 6.135 0.618 -15.805 1.00 96.50 91 TYR A C 1
ATOM 734 O O . TYR A 1 91 ? 5.367 0.768 -16.754 1.00 96.50 91 TYR A O 1
ATOM 742 N N . ASN A 1 92 ? 7.459 0.678 -15.937 1.00 95.25 92 ASN A N 1
ATOM 743 C CA . ASN A 1 92 ? 8.127 0.767 -17.227 1.00 95.25 92 ASN A CA 1
ATOM 744 C C . ASN A 1 92 ? 8.428 -0.653 -17.726 1.00 95.25 92 ASN A C 1
ATOM 746 O O . ASN A 1 92 ? 9.341 -1.305 -17.217 1.00 95.25 92 ASN A O 1
ATOM 750 N N . GLN A 1 93 ? 7.652 -1.118 -18.708 1.00 91.50 93 GLN A N 1
ATOM 751 C CA . GLN A 1 93 ? 7.787 -2.460 -19.281 1.00 91.50 93 GLN A CA 1
ATOM 752 C C . GLN A 1 93 ? 9.098 -2.641 -20.056 1.00 91.50 93 GLN A C 1
ATOM 754 O O . GLN A 1 93 ? 9.743 -3.673 -19.913 1.00 91.50 93 GLN A O 1
ATOM 759 N N . GLU A 1 94 ? 9.528 -1.632 -20.820 1.00 92.62 94 GLU A N 1
ATOM 760 C CA . GLU A 1 94 ? 10.752 -1.697 -21.636 1.00 92.62 94 GLU A CA 1
ATOM 761 C C . GLU A 1 94 ? 12.007 -1.881 -20.780 1.00 92.62 94 GLU A C 1
ATOM 763 O O . GLU A 1 94 ? 12.922 -2.616 -21.142 1.00 92.62 94 GLU A O 1
ATOM 768 N N . LYS A 1 95 ? 12.046 -1.214 -19.621 1.00 92.88 95 LYS A N 1
ATOM 769 C CA . LYS A 1 95 ? 13.165 -1.280 -18.670 1.00 92.88 95 LYS A CA 1
ATOM 770 C C . LYS A 1 95 ? 12.924 -2.257 -17.515 1.00 92.88 95 LYS A C 1
ATOM 772 O O . LYS A 1 95 ? 13.747 -2.307 -16.604 1.00 92.88 95 LYS A O 1
ATOM 777 N N . ASP A 1 96 ? 11.789 -2.959 -17.530 1.00 93.25 96 ASP A N 1
ATOM 778 C CA . ASP A 1 96 ? 11.317 -3.900 -16.508 1.00 93.25 96 ASP A CA 1
ATOM 779 C C . ASP A 1 96 ? 11.535 -3.414 -15.061 1.00 93.25 96 ASP A C 1
ATOM 781 O O . ASP A 1 96 ? 12.149 -4.077 -14.221 1.00 93.25 96 ASP A O 1
ATOM 785 N N . ARG A 1 97 ? 11.053 -2.202 -14.768 1.00 94.69 97 ARG A N 1
ATOM 786 C CA . ARG A 1 97 ? 11.252 -1.544 -13.468 1.00 94.69 97 ARG A CA 1
ATOM 787 C C . ARG A 1 97 ? 10.043 -0.721 -13.049 1.00 94.69 97 ARG A C 1
ATOM 789 O O . ARG A 1 97 ? 9.350 -0.144 -13.889 1.00 94.69 97 ARG A O 1
ATOM 796 N N . CYS A 1 98 ? 9.821 -0.632 -11.745 1.00 96.00 98 CYS A N 1
ATOM 797 C CA . CYS A 1 98 ? 8.814 0.256 -11.177 1.00 96.00 98 CYS A CA 1
ATOM 798 C C . CYS A 1 98 ? 9.443 1.620 -10.888 1.00 96.00 98 CYS A C 1
ATOM 800 O O . CYS A 1 98 ? 10.548 1.702 -10.355 1.00 96.00 98 CYS A O 1
ATOM 802 N N . GLU A 1 99 ? 8.736 2.685 -11.237 1.00 95.88 99 GLU A N 1
ATOM 803 C CA . GLU A 1 99 ? 9.072 4.050 -10.854 1.00 95.88 99 GLU A CA 1
ATOM 804 C C . GLU A 1 99 ? 8.094 4.461 -9.753 1.00 95.88 99 GLU A C 1
ATOM 806 O O . GLU A 1 99 ? 6.880 4.265 -9.861 1.00 95.88 99 GLU A O 1
ATOM 811 N N . CYS A 1 100 ? 8.638 4.942 -8.646 1.00 95.12 100 CYS A N 1
ATOM 812 C CA . CYS A 1 100 ? 7.909 5.262 -7.429 1.00 95.12 100 CYS A CA 1
ATOM 813 C C . CYS A 1 100 ? 8.383 6.615 -6.903 1.00 95.12 100 CYS A C 1
ATOM 815 O O . CYS A 1 100 ? 9.448 7.091 -7.288 1.00 95.12 100 CYS A O 1
ATOM 817 N N . GLN A 1 101 ? 7.600 7.230 -6.029 1.00 94.12 101 GLN A N 1
ATOM 818 C CA . GLN A 1 101 ? 7.899 8.533 -5.458 1.00 94.12 101 GLN A CA 1
ATOM 819 C C . GLN A 1 101 ? 7.917 8.463 -3.933 1.00 94.12 101 GLN A C 1
ATOM 821 O O . GLN A 1 101 ? 7.047 7.839 -3.325 1.00 94.12 101 GLN A O 1
ATOM 826 N N . GLU A 1 102 ? 8.893 9.115 -3.313 1.00 89.19 102 GLU A N 1
ATOM 827 C CA . GLU A 1 102 ? 8.902 9.303 -1.865 1.00 89.19 102 GLU A CA 1
ATOM 828 C C . GLU A 1 102 ? 7.820 10.312 -1.446 1.00 89.19 102 GLU A C 1
ATOM 830 O O . GLU A 1 102 ? 7.751 11.396 -2.036 1.00 89.19 102 GLU A O 1
ATOM 835 N N . PRO A 1 103 ? 6.979 10.004 -0.436 1.00 82.38 103 PRO A N 1
ATOM 836 C CA . PRO A 1 103 ? 5.853 10.864 -0.064 1.00 82.38 103 PRO A CA 1
ATOM 837 C C . PRO A 1 103 ? 6.252 12.292 0.335 1.00 82.38 103 PRO A C 1
ATOM 839 O O . PRO A 1 103 ? 5.530 13.236 0.021 1.00 82.38 103 PRO A O 1
ATOM 842 N N . LEU A 1 104 ? 7.391 12.448 1.020 1.00 79.06 104 LEU A N 1
ATOM 843 C CA . LEU A 1 104 ? 7.839 13.727 1.582 1.00 79.06 104 LEU A CA 1
ATOM 844 C C . LEU A 1 104 ? 8.746 14.497 0.620 1.00 79.06 104 LEU A C 1
ATOM 846 O O . LEU A 1 104 ? 8.486 15.657 0.312 1.00 79.06 104 LEU A O 1
ATOM 850 N N . GLU A 1 105 ? 9.793 13.846 0.115 1.00 79.62 105 GLU A N 1
ATOM 851 C CA . GLU A 1 105 ? 10.820 14.510 -0.696 1.00 79.62 105 GLU A CA 1
ATOM 852 C C . GLU A 1 105 ? 10.423 14.657 -2.166 1.00 79.62 105 GLU A C 1
ATOM 854 O O . GLU A 1 105 ? 11.090 15.355 -2.929 1.00 79.62 105 GLU A O 1
ATOM 859 N N . ARG A 1 106 ? 9.345 13.981 -2.596 1.00 80.81 106 ARG A N 1
ATOM 860 C CA . ARG A 1 106 ? 8.923 13.881 -4.003 1.00 80.81 106 ARG A CA 1
ATOM 861 C C . ARG A 1 106 ? 10.011 13.345 -4.942 1.00 80.81 106 ARG A C 1
ATOM 863 O O . ARG A 1 106 ? 9.835 13.401 -6.161 1.00 80.81 106 ARG A O 1
ATOM 870 N N . ALA A 1 107 ? 11.090 12.791 -4.395 1.00 87.94 107 ALA A N 1
ATOM 871 C CA . ALA A 1 107 ? 12.165 12.164 -5.138 1.00 87.94 107 ALA A CA 1
ATOM 872 C C . ALA A 1 107 ? 11.675 10.866 -5.789 1.00 87.94 107 ALA A C 1
ATOM 874 O O . ALA A 1 107 ? 10.892 10.113 -5.206 1.00 87.94 107 ALA A O 1
ATOM 875 N N . PHE A 1 108 ? 12.140 10.602 -7.011 1.00 92.19 108 PHE A N 1
ATOM 876 C CA . PHE A 1 108 ? 11.816 9.364 -7.710 1.00 92.19 108 PHE A CA 1
ATOM 877 C C . PHE A 1 108 ? 12.777 8.244 -7.314 1.00 92.19 108 PHE A C 1
ATOM 879 O O . PHE A 1 108 ? 13.995 8.354 -7.463 1.00 92.19 108 PHE A O 1
ATOM 886 N N . VAL A 1 109 ? 12.202 7.124 -6.888 1.00 93.31 109 VAL A N 1
ATOM 887 C CA . VAL A 1 109 ? 12.893 5.876 -6.583 1.00 93.31 109 VAL A CA 1
ATOM 888 C C . VAL A 1 109 ? 12.545 4.860 -7.659 1.00 93.31 109 VAL A C 1
ATOM 890 O O . VAL A 1 109 ? 11.386 4.661 -8.017 1.00 93.31 109 VAL A O 1
ATOM 893 N N . THR A 1 110 ? 13.567 4.206 -8.196 1.00 95.00 110 THR A N 1
ATOM 894 C CA . THR A 1 110 ? 13.392 3.111 -9.151 1.00 95.00 110 THR A CA 1
ATOM 895 C C . THR A 1 110 ? 13.580 1.784 -8.433 1.00 95.00 110 THR A C 1
ATOM 897 O O . THR A 1 110 ? 14.590 1.594 -7.756 1.00 95.00 110 THR A O 1
ATOM 900 N N . ILE A 1 111 ? 12.627 0.870 -8.600 1.00 94.75 111 ILE A N 1
ATOM 901 C CA . ILE A 1 111 ? 12.649 -0.465 -8.002 1.00 94.75 111 ILE A CA 1
ATOM 902 C C . ILE A 1 111 ? 12.799 -1.509 -9.101 1.00 94.75 111 ILE A C 1
ATOM 904 O O . ILE A 1 111 ? 12.007 -1.567 -10.049 1.00 94.75 111 ILE A O 1
ATOM 908 N N . HIS A 1 112 ? 13.811 -2.353 -8.940 1.00 94.50 112 HIS A N 1
ATOM 909 C CA . HIS A 1 112 ? 14.093 -3.477 -9.821 1.00 94.50 112 HIS A CA 1
ATOM 910 C C . HIS A 1 112 ? 13.593 -4.786 -9.213 1.00 94.50 112 HIS A C 1
ATOM 912 O O . HIS A 1 112 ? 13.318 -4.877 -8.015 1.00 94.50 112 HIS A O 1
ATOM 918 N N . ARG A 1 113 ? 13.489 -5.822 -10.048 1.00 93.62 113 ARG A N 1
ATOM 919 C CA . ARG A 1 113 ? 13.228 -7.177 -9.561 1.00 93.62 113 ARG A CA 1
ATOM 920 C C . ARG A 1 113 ? 14.373 -7.674 -8.681 1.00 93.62 113 ARG A C 1
ATOM 922 O O . ARG A 1 113 ? 15.532 -7.338 -8.916 1.00 93.62 113 ARG A O 1
ATOM 929 N N . ASN A 1 114 ? 14.048 -8.521 -7.713 1.00 92.56 114 ASN A N 1
ATOM 930 C CA . ASN A 1 114 ? 15.044 -9.252 -6.938 1.00 92.56 114 ASN A CA 1
ATOM 931 C C . ASN A 1 114 ? 15.649 -10.422 -7.740 1.00 92.56 114 ASN A C 1
ATOM 933 O O . ASN A 1 114 ? 15.290 -10.673 -8.895 1.00 92.56 114 ASN A O 1
ATOM 937 N N . VAL A 1 115 ? 16.568 -11.162 -7.112 1.00 89.75 115 VAL A N 1
ATOM 938 C CA . VAL A 1 115 ? 17.240 -12.320 -7.732 1.00 89.75 115 VAL A CA 1
ATOM 939 C C . VAL A 1 115 ? 16.265 -13.447 -8.099 1.00 89.75 115 VAL A C 1
ATOM 941 O O . VAL A 1 115 ? 16.521 -14.185 -9.043 1.00 89.75 115 VAL A O 1
ATOM 944 N N . GLN A 1 116 ? 15.118 -13.533 -7.418 1.00 89.56 116 GLN A N 1
ATOM 945 C CA . GLN A 1 116 ? 14.019 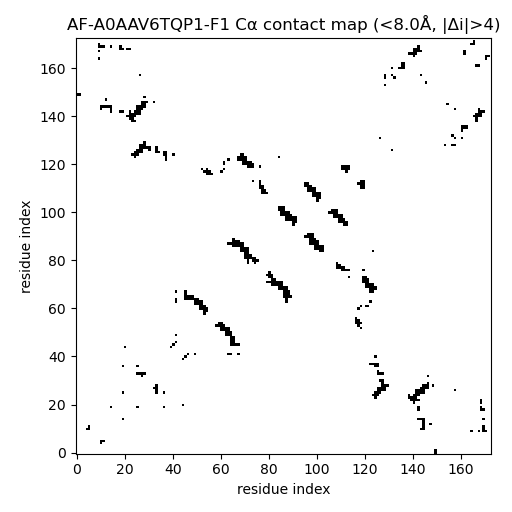-14.457 -7.716 1.00 89.56 116 GLN A CA 1
ATOM 946 C C . GLN A 1 116 ? 13.096 -13.955 -8.845 1.00 89.56 116 GLN A C 1
ATOM 948 O O . GLN A 1 116 ? 12.129 -14.621 -9.202 1.00 89.56 116 GLN A O 1
ATOM 953 N N . GLY A 1 117 ? 13.363 -12.778 -9.422 1.00 92.81 117 GLY A N 1
ATOM 954 C CA . GLY A 1 117 ? 12.560 -12.209 -10.502 1.00 92.81 117 GLY A CA 1
ATOM 955 C C . GLY A 1 117 ? 11.220 -11.614 -10.055 1.00 92.81 117 GLY A C 1
ATOM 956 O O . GLY A 1 117 ? 10.361 -11.360 -10.900 1.00 92.81 117 GLY A O 1
ATOM 957 N N . GLU A 1 118 ? 11.021 -11.373 -8.762 1.00 93.94 118 GLU A N 1
ATOM 958 C CA . GLU A 1 118 ? 9.828 -10.740 -8.192 1.00 93.94 118 GLU A CA 1
ATOM 959 C C . GLU A 1 118 ? 10.061 -9.235 -7.999 1.00 93.94 118 GLU A C 1
ATOM 961 O O . GLU A 1 118 ? 11.189 -8.809 -7.745 1.00 93.94 118 GLU A O 1
ATOM 966 N N . PHE A 1 119 ? 9.008 -8.416 -8.103 1.00 94.50 119 PHE A N 1
ATOM 967 C CA . PHE A 1 119 ? 9.092 -7.030 -7.639 1.00 94.50 119 PHE A CA 1
ATOM 968 C C . PHE A 1 119 ? 8.982 -7.014 -6.110 1.00 94.50 119 PHE A C 1
ATOM 970 O O . PHE A 1 119 ? 7.963 -7.461 -5.582 1.00 94.50 119 PHE A O 1
ATOM 977 N N . PRO A 1 120 ? 9.996 -6.505 -5.394 1.00 93.44 120 PRO A N 1
ATOM 978 C CA . PRO A 1 120 ? 10.068 -6.539 -3.938 1.00 93.44 120 PRO A CA 1
ATOM 979 C C . PRO A 1 120 ? 9.250 -5.394 -3.333 1.00 93.44 120 PRO A C 1
ATOM 981 O O . PRO A 1 120 ? 9.785 -4.495 -2.681 1.00 93.44 120 PRO A O 1
ATOM 984 N N . ILE A 1 121 ? 7.947 -5.405 -3.605 1.00 93.81 121 ILE A N 1
ATOM 985 C CA . ILE A 1 121 ? 6.997 -4.405 -3.135 1.00 93.81 121 ILE A CA 1
ATOM 986 C C . ILE A 1 121 ? 5.724 -5.067 -2.614 1.00 93.81 121 ILE A C 1
ATOM 988 O O . ILE A 1 121 ? 5.325 -6.136 -3.072 1.00 93.81 121 ILE A O 1
ATOM 992 N N . ALA A 1 122 ? 5.053 -4.395 -1.687 1.00 92.75 122 ALA A N 1
ATOM 993 C CA . ALA A 1 122 ? 3.716 -4.750 -1.226 1.00 92.75 122 ALA A CA 1
ATOM 994 C C . ALA A 1 122 ? 2.849 -3.494 -1.127 1.00 92.75 122 ALA A C 1
ATOM 996 O O . ALA A 1 122 ? 3.367 -2.412 -0.863 1.00 92.75 122 ALA A O 1
ATOM 997 N N . VAL A 1 123 ? 1.535 -3.629 -1.312 1.00 94.50 123 VAL A N 1
ATOM 998 C CA . VAL A 1 123 ? 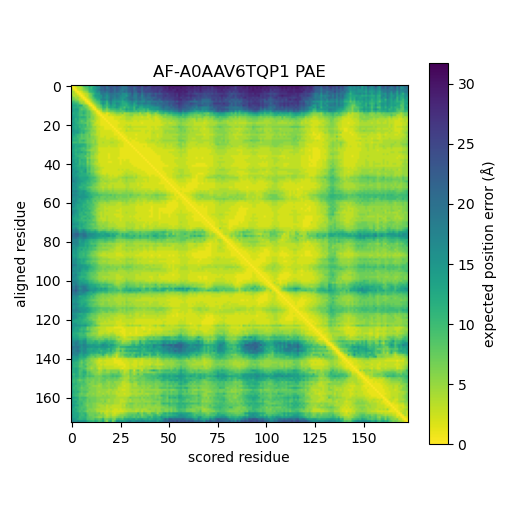0.583 -2.526 -1.103 1.00 94.50 123 VAL A CA 1
ATOM 999 C C . VAL A 1 123 ? 0.632 -2.084 0.361 1.00 94.50 123 VAL A C 1
ATOM 1001 O O . VAL A 1 123 ? 0.650 -2.917 1.266 1.00 94.50 123 VAL A O 1
ATOM 1004 N N . GLY A 1 124 ? 0.689 -0.771 0.576 1.00 88.88 124 GLY A N 1
ATOM 1005 C CA . GLY A 1 124 ? 1.044 -0.157 1.851 1.00 88.88 124 GLY A CA 1
ATOM 1006 C C . GLY A 1 124 ? -0.089 0.536 2.600 1.00 88.88 124 GLY A C 1
ATOM 1007 O O . GLY A 1 124 ? 0.182 1.321 3.510 1.00 88.88 124 GLY A O 1
ATOM 1008 N N . PHE A 1 125 ? -1.342 0.263 2.234 1.00 90.75 125 PHE A N 1
ATOM 1009 C CA . PHE A 1 125 ? -2.498 0.738 2.995 1.00 90.75 125 PHE A CA 1
ATOM 1010 C C . PHE A 1 125 ? -2.665 -0.041 4.297 1.00 90.75 125 PHE A C 1
ATOM 1012 O O . PHE A 1 125 ? -2.858 0.559 5.348 1.00 90.75 125 PHE A O 1
ATOM 1019 N N . ALA A 1 126 ? -2.545 -1.367 4.241 1.00 90.62 126 ALA A N 1
ATOM 1020 C CA . ALA A 1 126 ? -2.662 -2.243 5.392 1.00 90.62 126 ALA A CA 1
ATOM 1021 C C . ALA A 1 126 ? -1.359 -2.994 5.685 1.00 90.62 126 ALA A C 1
ATOM 1023 O O . ALA A 1 126 ? -0.651 -3.423 4.770 1.00 90.62 126 ALA A O 1
ATOM 1024 N N . GLY A 1 127 ? -1.079 -3.222 6.968 1.00 88.31 127 GLY A N 1
ATOM 1025 C CA . GLY A 1 127 ? 0.032 -4.056 7.423 1.00 88.31 127 GLY A CA 1
ATOM 1026 C C . GLY A 1 127 ? -0.308 -4.838 8.689 1.00 88.31 127 GLY A C 1
ATOM 1027 O O . GLY A 1 127 ? -1.263 -4.529 9.402 1.00 88.31 127 GLY A O 1
ATOM 1028 N N . THR A 1 128 ? 0.471 -5.881 8.973 1.00 87.19 128 THR A N 1
ATOM 1029 C CA . THR A 1 128 ? 0.310 -6.631 10.223 1.00 87.19 128 THR A CA 1
ATOM 1030 C C . THR A 1 128 ? 0.832 -5.802 11.391 1.00 87.19 128 THR A C 1
ATOM 1032 O O . THR A 1 128 ? 1.900 -5.209 11.246 1.00 87.19 128 THR A O 1
ATOM 1035 N N . ILE A 1 129 ? 0.188 -5.843 12.559 1.00 81.94 129 ILE A N 1
ATOM 1036 C CA . ILE A 1 129 ? 0.625 -5.109 13.769 1.00 81.94 129 ILE A CA 1
ATOM 1037 C C . ILE A 1 129 ? 2.124 -5.325 14.068 1.00 81.94 129 ILE A C 1
ATOM 1039 O O . ILE A 1 129 ? 2.840 -4.381 14.386 1.00 81.94 129 ILE A O 1
ATOM 1043 N N . HIS A 1 130 ? 2.633 -6.546 13.877 1.00 76.50 130 HIS A N 1
ATOM 1044 C CA . HIS A 1 130 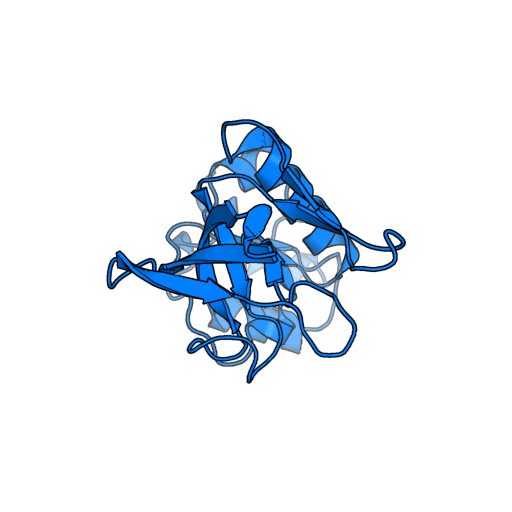? 4.053 -6.877 14.058 1.00 76.50 130 HIS A CA 1
ATOM 1045 C C . HIS A 1 130 ? 5.014 -6.072 13.174 1.00 76.50 130 HIS A C 1
ATOM 1047 O O . HIS A 1 130 ? 6.110 -5.742 13.608 1.00 76.50 130 HIS A O 1
ATOM 1053 N N . LYS A 1 131 ? 4.613 -5.741 11.942 1.00 73.44 131 LYS A N 1
ATOM 1054 C CA . LYS A 1 131 ? 5.451 -4.979 11.001 1.00 73.44 131 LYS A CA 1
ATOM 1055 C C . LYS A 1 131 ? 5.571 -3.507 11.381 1.00 73.44 131 LYS A C 1
ATOM 1057 O O . LYS A 1 131 ? 6.461 -2.838 10.878 1.00 73.44 131 LYS A O 1
ATOM 1062 N N . PHE A 1 132 ? 4.706 -3.032 12.271 1.00 68.62 132 PHE A N 1
ATOM 1063 C CA . PHE A 1 132 ? 4.738 -1.675 12.799 1.00 68.62 132 PHE A CA 1
ATOM 1064 C C . PHE A 1 132 ? 5.417 -1.597 14.173 1.00 68.62 132 PHE A C 1
ATOM 1066 O O . PHE A 1 132 ? 5.424 -0.541 14.799 1.00 68.62 132 PHE A O 1
ATOM 1073 N N . GLN A 1 133 ? 6.011 -2.689 14.675 1.00 59.88 133 GLN A N 1
ATOM 1074 C CA . GLN A 1 133 ? 6.786 -2.647 15.915 1.00 59.88 133 GLN A CA 1
ATOM 1075 C C . GLN A 1 133 ? 8.010 -1.738 15.748 1.00 59.88 133 GLN A C 1
ATOM 1077 O O . GLN A 1 133 ? 8.928 -2.054 15.000 1.00 59.88 133 GLN A O 1
ATOM 1082 N N . GLY A 1 134 ? 8.016 -0.612 16.466 1.00 54.06 134 GLY A N 1
ATOM 1083 C CA . GLY A 1 134 ? 9.085 0.391 16.408 1.00 54.06 134 GLY A CA 1
ATOM 1084 C C . GLY A 1 134 ? 8.785 1.592 15.509 1.00 54.06 134 GLY A C 1
ATOM 1085 O O . GLY A 1 134 ? 9.513 2.573 15.585 1.00 54.06 134 GLY A O 1
ATOM 1086 N N . ASP A 1 135 ? 7.697 1.557 14.736 1.00 62.91 135 ASP A N 1
ATOM 1087 C CA . ASP A 1 135 ? 7.267 2.678 13.895 1.00 62.91 135 ASP A CA 1
ATOM 1088 C C . ASP A 1 135 ? 6.332 3.623 14.674 1.00 62.91 135 ASP A C 1
ATOM 1090 O O . ASP A 1 135 ? 5.652 3.190 15.609 1.00 62.91 135 ASP A O 1
ATOM 1094 N N . THR A 1 136 ? 6.303 4.908 14.326 1.00 57.22 136 THR A N 1
ATOM 1095 C CA . THR A 1 136 ? 5.321 5.875 14.846 1.00 57.22 136 THR A CA 1
ATOM 1096 C C . THR A 1 136 ? 4.529 6.404 13.667 1.00 57.22 136 THR A C 1
ATOM 1098 O O . THR A 1 136 ? 5.087 7.051 12.787 1.00 57.22 136 THR A O 1
ATOM 1101 N N . MET A 1 137 ? 3.227 6.122 13.638 1.00 66.81 137 MET A N 1
ATOM 1102 C CA . MET A 1 137 ? 2.397 6.501 12.500 1.00 66.81 137 MET A CA 1
ATOM 1103 C C . MET A 1 137 ? 1.987 7.972 12.594 1.00 66.81 137 MET A C 1
ATOM 1105 O O . MET A 1 137 ? 1.287 8.380 13.523 1.00 66.81 137 MET A O 1
ATOM 1109 N N . ASP A 1 138 ? 2.366 8.747 11.581 1.00 66.50 138 ASP A N 1
ATOM 1110 C CA . ASP A 1 138 ? 1.896 10.123 11.367 1.00 66.50 138 ASP A CA 1
ATOM 1111 C C . ASP A 1 138 ? 0.553 10.183 10.607 1.00 66.50 138 ASP A C 1
ATOM 1113 O O . ASP A 1 138 ? 0.122 11.240 10.152 1.00 66.50 138 ASP A O 1
ATOM 1117 N N . ASP A 1 139 ? -0.123 9.040 10.478 1.00 77.12 139 ASP A N 1
ATOM 1118 C CA . ASP A 1 139 ? -1.411 8.888 9.806 1.00 77.12 139 ASP A CA 1
ATOM 1119 C C . ASP A 1 139 ? -2.552 9.602 10.554 1.00 77.12 139 ASP A C 1
ATOM 1121 O O . ASP A 1 139 ? -2.631 9.588 11.784 1.00 77.12 139 ASP A O 1
ATOM 1125 N N . THR A 1 140 ? -3.478 10.214 9.813 1.00 78.00 140 THR A N 1
ATOM 1126 C CA . THR A 1 140 ? -4.584 10.993 10.398 1.00 78.00 140 THR A CA 1
ATOM 1127 C C . THR A 1 140 ? -5.719 10.115 10.916 1.00 78.00 140 THR A C 1
ATOM 1129 O O . THR A 1 140 ? -6.378 10.483 11.886 1.00 78.00 140 THR A O 1
ATOM 1132 N N . ALA A 1 141 ? -5.948 8.967 10.274 1.00 84.25 141 ALA A N 1
ATOM 1133 C CA . ALA A 1 141 ? -6.998 8.024 10.636 1.00 84.25 141 ALA A CA 1
ATOM 1134 C C . ALA A 1 141 ? -6.538 6.585 10.370 1.00 84.25 141 ALA A C 1
ATOM 1136 O O . ALA A 1 141 ? -6.158 6.227 9.254 1.00 84.25 141 ALA A O 1
ATOM 1137 N N . ILE A 1 142 ? -6.565 5.752 11.406 1.00 86.19 142 ILE A N 1
ATOM 1138 C CA . ILE A 1 142 ? -6.015 4.402 11.410 1.00 86.19 142 ILE A CA 1
ATOM 1139 C C . ILE A 1 142 ? -7.110 3.419 11.819 1.00 86.19 142 ILE A C 1
ATOM 1141 O O . ILE A 1 142 ? -7.708 3.532 12.890 1.00 86.19 142 ILE A O 1
ATOM 1145 N N . ALA A 1 143 ? -7.355 2.416 10.978 1.00 87.12 143 ALA A N 1
ATOM 1146 C CA . ALA A 1 143 ? -8.163 1.261 11.350 1.00 87.12 143 ALA A CA 1
ATOM 1147 C C . ALA A 1 143 ? -7.288 0.242 12.091 1.00 87.12 143 ALA A C 1
ATOM 1149 O O . ALA A 1 143 ? -6.206 -0.093 11.614 1.00 87.12 143 ALA A O 1
ATOM 1150 N N . ILE A 1 144 ? -7.755 -0.292 13.220 1.00 86.44 144 ILE A N 1
ATOM 1151 C CA . ILE A 1 144 ? -7.049 -1.349 13.957 1.00 86.44 144 ILE A CA 1
ATOM 1152 C C . ILE A 1 144 ? -7.986 -2.541 14.104 1.00 86.44 144 ILE A C 1
ATOM 1154 O O . ILE A 1 144 ? -8.985 -2.462 14.810 1.00 86.44 144 ILE A O 1
ATOM 1158 N N . ASN A 1 145 ? -7.662 -3.647 13.438 1.00 85.19 145 ASN A N 1
ATOM 1159 C CA . ASN A 1 145 ? -8.376 -4.907 13.584 1.00 85.19 145 ASN A CA 1
ATOM 1160 C C . ASN A 1 145 ? -7.516 -5.911 14.362 1.00 85.19 145 ASN A C 1
ATOM 1162 O O . ASN A 1 145 ? -6.457 -6.334 13.901 1.00 85.19 145 ASN A O 1
ATOM 1166 N N . PHE A 1 146 ? -7.979 -6.322 15.539 1.00 81.19 146 PHE A N 1
ATOM 1167 C CA . PHE A 1 146 ? -7.294 -7.342 16.337 1.00 81.19 146 PHE A CA 1
ATOM 1168 C C . PHE A 1 146 ? -7.639 -8.776 15.920 1.00 81.19 146 PHE A C 1
ATOM 1170 O O . PHE A 1 146 ? -7.057 -9.711 16.458 1.00 81.19 146 PHE A O 1
ATOM 1177 N N . ASP A 1 147 ? -8.565 -8.971 14.979 1.00 76.25 147 ASP A N 1
ATOM 1178 C CA . ASP A 1 147 ? -9.041 -10.268 14.487 1.00 76.25 147 ASP A CA 1
ATOM 1179 C C . ASP A 1 147 ? -9.428 -11.228 15.628 1.00 76.25 147 ASP A C 1
ATOM 1181 O O . ASP A 1 147 ? -9.088 -12.415 15.593 1.00 76.25 147 ASP A O 1
ATOM 1185 N N . GLN A 1 148 ? -10.109 -10.697 16.654 1.00 75.50 148 GLN A N 1
ATOM 1186 C CA . GLN A 1 148 ? -10.495 -11.404 17.888 1.00 75.50 148 GLN A CA 1
ATOM 1187 C C . GLN A 1 148 ? -9.304 -11.914 18.727 1.00 75.50 148 GLN A C 1
ATOM 1189 O O . GLN A 1 148 ? -9.446 -12.816 19.553 1.00 75.50 148 GLN A O 1
ATOM 1194 N N . SER A 1 149 ? -8.106 -11.356 18.528 1.00 72.94 149 SER A N 1
ATOM 1195 C CA . SER A 1 149 ? -6.933 -11.687 19.334 1.00 72.94 149 SER A CA 1
ATOM 1196 C C . SER A 1 149 ? -7.128 -11.261 20.788 1.00 72.94 149 SER A C 1
ATOM 1198 O O . SER A 1 149 ? -7.382 -10.096 21.085 1.00 72.94 149 SER A O 1
ATOM 1200 N N . ASN A 1 150 ? -6.921 -12.205 21.705 1.00 70.19 150 ASN A N 1
ATOM 1201 C CA . ASN A 1 150 ? -6.919 -11.957 23.150 1.00 70.19 150 ASN A CA 1
ATOM 1202 C C . ASN A 1 150 ? -5.514 -11.628 23.690 1.00 70.19 150 ASN A C 1
ATOM 1204 O O . ASN A 1 150 ? -5.295 -11.600 24.901 1.00 70.19 150 ASN A O 1
ATOM 1208 N N . ASN A 1 151 ? -4.531 -11.423 22.811 1.00 78.94 151 ASN A N 1
ATOM 1209 C CA . ASN A 1 151 ? -3.162 -11.145 23.220 1.00 78.94 151 ASN A CA 1
ATOM 1210 C C . ASN A 1 151 ? -3.010 -9.668 23.621 1.00 78.94 151 ASN A C 1
ATOM 1212 O O . ASN A 1 151 ? -2.853 -8.787 22.773 1.00 78.94 151 ASN A O 1
ATOM 1216 N N . LEU A 1 152 ? -2.999 -9.412 24.930 1.00 74.88 152 LEU A N 1
ATOM 1217 C CA . LEU A 1 152 ? -2.852 -8.071 25.506 1.00 74.88 152 LEU A CA 1
ATOM 1218 C C . LEU A 1 152 ? -1.574 -7.352 25.055 1.00 74.88 152 LEU A C 1
ATOM 1220 O O . LEU A 1 152 ? -1.590 -6.138 24.867 1.00 74.88 152 LEU A O 1
ATOM 1224 N N . HIS A 1 153 ? -0.479 -8.084 24.833 1.00 78.12 153 HIS A N 1
ATOM 1225 C CA . HIS A 1 153 ? 0.768 -7.484 24.368 1.00 78.12 153 HIS A CA 1
ATOM 1226 C C . HIS A 1 153 ? 0.631 -6.921 22.948 1.00 78.12 153 HIS A C 1
ATOM 1228 O O . HIS A 1 153 ? 1.172 -5.856 22.653 1.00 78.12 153 HIS A O 1
ATOM 1234 N N . LEU A 1 154 ? -0.138 -7.581 22.077 1.00 75.25 154 LEU A N 1
ATOM 1235 C CA . LEU A 1 154 ? -0.412 -7.088 20.724 1.00 75.25 154 LEU A CA 1
ATOM 1236 C C . LEU A 1 154 ? -1.342 -5.883 20.721 1.00 75.25 154 LEU A C 1
ATOM 1238 O O . LEU A 1 154 ? -1.110 -4.941 19.966 1.00 75.25 154 LEU A O 1
ATOM 1242 N N . ILE A 1 155 ? -2.348 -5.896 21.594 1.00 78.88 155 ILE A N 1
ATOM 1243 C CA . ILE A 1 155 ? -3.261 -4.765 21.772 1.00 78.88 155 ILE A CA 1
ATOM 1244 C C . ILE A 1 155 ? -2.480 -3.533 22.219 1.00 78.88 155 ILE A C 1
ATOM 1246 O O . ILE A 1 155 ? -2.537 -2.494 21.564 1.00 78.88 155 ILE A O 1
ATOM 1250 N N . TYR A 1 156 ? -1.648 -3.683 23.250 1.00 78.94 156 TYR A N 1
ATOM 1251 C CA . TYR A 1 156 ? -0.740 -2.629 23.693 1.00 78.94 156 TYR A CA 1
ATOM 1252 C C . TYR A 1 156 ? 0.221 -2.180 22.580 1.00 78.94 156 TYR A C 1
ATOM 1254 O O . TYR A 1 156 ? 0.413 -0.985 22.351 1.00 78.94 156 TYR A O 1
ATOM 1262 N N . THR A 1 157 ? 0.800 -3.129 21.839 1.00 81.19 157 THR A N 1
ATOM 1263 C CA . THR A 1 157 ? 1.731 -2.825 20.745 1.00 81.19 157 THR A CA 1
ATOM 1264 C C . THR A 1 157 ? 1.080 -1.970 19.666 1.00 81.19 157 THR A C 1
ATOM 1266 O O . THR A 1 157 ? 1.719 -1.028 19.217 1.00 81.19 157 THR A O 1
ATOM 1269 N N . ALA A 1 158 ? -0.157 -2.267 19.257 1.00 79.62 158 ALA A N 1
ATOM 1270 C CA . ALA A 1 158 ? -0.866 -1.494 18.239 1.00 79.62 158 ALA A CA 1
ATOM 1271 C C . ALA A 1 158 ? -1.286 -0.109 18.754 1.00 79.62 158 ALA A C 1
ATOM 1273 O O . ALA A 1 158 ? -1.073 0.893 18.076 1.00 79.62 158 ALA A O 1
ATOM 1274 N N . LEU A 1 159 ? -1.840 -0.039 19.968 1.00 80.69 159 LEU A N 1
ATOM 1275 C CA . LEU A 1 159 ? -2.311 1.219 20.557 1.00 80.69 159 LEU A CA 1
ATOM 1276 C C . LEU A 1 159 ? -1.167 2.185 20.888 1.00 80.69 159 LEU A C 1
ATOM 1278 O O . LEU A 1 159 ? -1.337 3.390 20.784 1.00 80.69 159 LEU A O 1
ATOM 1282 N N . SER A 1 160 ? 0.023 1.680 21.214 1.00 81.25 160 SER A N 1
ATOM 1283 C CA . SER A 1 160 ? 1.221 2.519 21.396 1.00 81.25 160 SER A CA 1
ATOM 1284 C C . SER A 1 160 ? 1.775 3.119 20.095 1.00 81.25 160 SER A C 1
ATOM 1286 O O . SER A 1 160 ? 2.728 3.891 20.156 1.00 81.25 160 SER A O 1
ATOM 1288 N N . ARG A 1 161 ? 1.217 2.777 18.922 1.00 77.69 161 ARG A N 1
ATOM 1289 C CA . ARG A 1 161 ? 1.602 3.381 17.630 1.00 77.69 161 ARG A CA 1
ATOM 1290 C C . ARG A 1 161 ? 0.800 4.615 17.270 1.00 77.69 161 ARG A C 1
ATOM 1292 O O . ARG A 1 161 ? 1.259 5.394 16.438 1.00 77.69 161 ARG A O 1
ATOM 1299 N N . VAL A 1 162 ? -0.377 4.781 17.870 1.00 79.25 162 VAL A N 1
ATOM 1300 C CA . VAL A 1 162 ? -1.179 5.988 17.692 1.00 79.25 162 VAL A CA 1
ATOM 1301 C C . VAL A 1 162 ? -0.729 7.031 18.712 1.00 79.25 162 VAL A C 1
ATOM 1303 O O . VAL A 1 162 ? -0.501 6.719 19.878 1.00 79.25 162 VAL A O 1
ATOM 1306 N N . LYS A 1 163 ? -0.581 8.281 18.278 1.00 80.62 163 LYS A N 1
ATOM 1307 C CA . LYS A 1 163 ? -0.250 9.412 19.157 1.00 80.62 163 LYS A CA 1
ATOM 1308 C C . LYS A 1 163 ? -1.446 9.829 20.003 1.00 80.62 163 LYS A C 1
ATOM 1310 O O . LYS A 1 163 ? -1.269 10.351 21.099 1.00 80.62 163 LYS A O 1
ATOM 1315 N N . SER A 1 164 ? -2.653 9.624 19.481 1.00 80.62 164 SER A N 1
ATOM 1316 C CA . SER A 1 164 ? -3.894 9.997 20.146 1.00 80.62 164 SER A CA 1
ATOM 1317 C C . SER A 1 164 ? -5.027 9.040 19.799 1.00 80.62 164 SER A C 1
ATOM 1319 O O . SER A 1 164 ? -5.105 8.533 18.681 1.00 80.62 164 SER A O 1
ATOM 1321 N N . VAL A 1 165 ? -5.959 8.848 20.734 1.00 78.38 165 VAL A N 1
ATOM 1322 C CA . VAL A 1 165 ? -7.141 7.984 20.544 1.00 78.38 165 VAL A CA 1
ATOM 1323 C C . VAL A 1 165 ? -8.003 8.461 19.371 1.00 78.38 165 VAL A C 1
ATOM 1325 O O . VAL A 1 165 ? -8.566 7.645 18.650 1.00 78.38 165 VAL A O 1
ATOM 1328 N N . GLN A 1 166 ? -8.037 9.769 19.114 1.00 79.38 166 GLN A N 1
ATOM 1329 C CA . GLN A 1 166 ? -8.755 10.370 17.990 1.00 79.38 166 GLN A CA 1
ATOM 1330 C C . GLN A 1 166 ? -8.228 9.910 16.627 1.00 79.38 166 GLN A C 1
ATOM 1332 O O . GLN A 1 166 ? -8.960 10.028 15.657 1.00 79.38 166 GLN A O 1
ATOM 1337 N N . GLN A 1 167 ? -7.001 9.385 16.516 1.00 80.88 167 GLN A N 1
ATOM 1338 C CA . GLN A 1 167 ? -6.509 8.825 15.250 1.00 80.88 167 GLN A CA 1
ATOM 1339 C C . GLN A 1 167 ? -7.136 7.465 14.932 1.00 80.88 167 GLN A C 1
ATOM 1341 O O . GLN A 1 167 ? -7.004 6.990 13.812 1.00 80.88 167 GLN A O 1
ATOM 1346 N N . ILE A 1 168 ? -7.799 6.804 15.882 1.00 82.25 168 ILE A N 1
ATOM 1347 C CA . ILE A 1 168 ? -8.460 5.526 15.625 1.00 82.25 168 ILE A CA 1
ATOM 1348 C C . ILE A 1 168 ? -9.763 5.825 14.880 1.00 82.25 168 ILE A C 1
ATOM 1350 O O . ILE A 1 168 ? -10.675 6.416 15.450 1.00 82.25 168 ILE A O 1
ATOM 1354 N N . GLY A 1 169 ? -9.866 5.415 13.611 1.00 76.44 169 GLY A N 1
ATOM 1355 C CA . GLY A 1 169 ? -10.992 5.792 12.741 1.00 76.44 169 GLY A CA 1
ATOM 1356 C C . GLY A 1 169 ? -12.361 5.398 13.305 1.00 76.44 169 GLY A C 1
ATOM 1357 O O . GLY A 1 169 ? -13.327 6.135 13.158 1.00 76.44 169 GLY A O 1
ATOM 1358 N N . ALA A 1 170 ? -12.424 4.293 14.050 1.00 72.50 170 ALA A N 1
ATOM 1359 C CA . ALA A 1 170 ? -13.640 3.835 14.719 1.00 72.50 170 ALA A CA 1
ATOM 1360 C C . ALA A 1 170 ? -14.138 4.753 15.857 1.00 72.50 170 ALA A C 1
ATOM 1362 O O . ALA A 1 170 ? -15.271 4.604 16.290 1.00 72.50 170 ALA A O 1
ATOM 1363 N N . VAL A 1 171 ? -13.308 5.677 16.358 1.00 65.94 171 VAL A N 1
ATOM 1364 C CA . VAL A 1 171 ? -13.671 6.667 17.396 1.00 65.94 171 VAL A CA 1
ATOM 1365 C C . VAL A 1 171 ? -14.344 7.896 16.805 1.00 65.94 171 VAL A C 1
ATOM 1367 O O . VAL A 1 171 ? -15.033 8.623 17.511 1.00 65.94 171 VAL A O 1
ATOM 1370 N N . GLN A 1 172 ? -14.071 8.182 15.533 1.00 59.06 172 GLN A N 1
ATOM 1371 C CA . GLN A 1 172 ? -14.539 9.397 14.869 1.00 59.06 172 GLN A CA 1
ATOM 1372 C C . GLN A 1 172 ? -15.970 9.271 14.319 1.00 59.06 172 GLN A C 1
ATOM 1374 O O . GLN A 1 172 ? -16.496 10.258 13.805 1.00 59.06 172 GLN A O 1
ATOM 1379 N N . LEU A 1 173 ? -16.569 8.079 14.402 1.00 57.94 173 LEU A N 1
ATOM 1380 C CA . LEU A 1 173 ? -17.935 7.757 13.978 1.00 57.94 173 LEU A CA 1
ATOM 1381 C C . LEU A 1 173 ? -18.874 7.720 15.186 1.00 57.94 173 LEU A C 1
ATOM 1383 O O . LEU A 1 173 ? -20.017 8.202 15.034 1.00 57.94 173 LEU A O 1
#

Foldseek 3Di:
DVVVCVVVAVADQDDDLVLLQVWQAEEEADPVVLVVSLVSCQVPVADDDWDWAAFPVNPDTAIDDQQFKKFQQDPPQKPDHGGQIWGFHDQDPVVRWTWTARPPPRDIIIGHADPRRYGRMHGGRYDYLVSCQVPADPIQAYEYYHVPDPDPVSVVSNVVNYPDSNNHSSVVD

Solvent-accessible surface area (backbone atoms only — not comparable to full-atom values): 9848 Å² total; per-residue (Å²): 112,71,68,57,51,44,71,78,39,87,56,61,97,69,84,51,75,69,48,57,72,70,25,71,33,36,35,16,60,45,67,69,55,20,53,51,47,32,51,47,38,59,67,75,72,36,66,81,70,79,44,77,48,55,22,76,84,65,83,49,70,47,75,46,33,54,71,31,48,24,23,30,69,43,68,86,36,38,95,55,50,57,67,42,66,30,29,36,56,50,76,42,73,94,75,60,31,37,39,26,28,34,82,84,80,64,45,79,46,57,40,37,49,45,96,86,36,35,66,48,58,44,61,47,43,26,39,38,48,78,81,47,69,90,51,75,59,89,61,75,14,33,39,68,38,56,81,87,60,84,51,62,70,58,55,50,56,49,57,71,28,47,90,48,75,76,26,32,30,73,63,76,110

InterPro domains:
  IPR027417 P-loop containing nucleoside triphosphate hydrolase [G3DSA:3.40.50.300] (89-166)
  IPR027417 P-loop containing nucleoside triphosphate hydrolase [SSF52540] (29-165)

Nearest PDB structures (foldseek):
  8bnv-assembly1_A  TM=6.682E-01  e=7.585E-09  Deferribacter desulfuricans
  5n8o-assembly1_A  TM=5.978E-01  e=1.721E-03  Escherichia coli
  4l0j-assembly1_A  TM=6.630E-01  e=1.478E-02  Escherichia coli
  4a4g-assembly1_A  TM=7.095E-01  e=1.269E-01  Homo sapiens
  1spk-assembly1_A  TM=6.392E-01  e=3.962E-01  Mus musculus

Radius of gyration: 16.9 Å; Cα contacts (8 Å, |Δi|>4): 323; chains: 1; bounding box: 38×32×51 Å

Mean predicted aligned error: 6.85 Å

pLDDT: mean 83.57, std 13.4, range [39.62, 97.25]

Organism: NCBI:txid931172

Secondary structure (DSSP, 8-state):
-HHHHHHHS---S---HHHHHH-SEEEESSHHHHHHHHHHIIIIIS-S--EEEE-TTSS-EEEE-TT-EEEE-STTSSSSPTT-EEEEEEEETTTTEEEEE-TTT--EEEE---TTS---EEESSEEEGGGGTT-----SSEEEE-TT---HHHHHHHHTT-SSGGGBGGG--

Sequence (173 aa):
MMTLICQYFPVVDAIDADILKICTRAMAYKTSTVETYNNFYLKYLVPGPRIRLWNKDKTKYVDVKEGCHIFVTQNGVSKAIIGTPLIFYKYNQEKDRCECQEPLERAFVTIHRNVQGEFPIAVGFAGTIHKFQGDTMDDTAIAINFDQSNNLHLIYTALSRVKSVQQIGAVQL